Protein AF-A0A6M0A3I6-F1 (afdb_monomer_lite)

Radius of gyration: 18.49 Å; chains: 1; bounding box: 38×23×46 Å

pLDDT: mean 92.87, std 5.61, range [57.78, 98.12]

Foldseek 3Di:
DDPVVVCVVVVVVVVCVDPVNVVVVVVVVVVVLLVVLLVCLVVVVVVPDDLVRSCVVSVHDSVSSVVSVVVVD

Sequence (73 aa):
MSRQELETMFGIDDLKKTRFAQELIAESKTEGKLEGKLEVIPSLLRKGFSVEEIAEILELEIEQVRQAIANLN

Secondary structure (DSSP, 8-state):
--HHHHHHHTTHHHHTTSHHHHHHHHHHHHHHHHHHHHHHHHHHHHTT--HHHHHHHHT--HHHHHHHHHTT-

Structure (mmCIF, N/CA/C/O backbone):
data_AF-A0A6M0A3I6-F1
#
_entry.id   AF-A0A6M0A3I6-F1
#
loop_
_atom_site.group_PDB
_atom_site.id
_atom_site.type_symbol
_atom_site.label_atom_id
_atom_site.label_alt_id
_atom_site.label_comp_id
_atom_site.label_asym_id
_atom_site.label_entity_id
_atom_site.label_seq_id
_atom_site.pdbx_PDB_ins_code
_atom_site.Cartn_x
_atom_site.Cartn_y
_atom_site.Cartn_z
_atom_site.occupancy
_atom_site.B_iso_or_equiv
_atom_site.auth_seq_id
_atom_site.auth_comp_id
_atom_site.auth_asym_id
_atom_site.auth_atom_id
_atom_site.pdbx_PDB_model_num
ATOM 1 N N . MET A 1 1 ? 5.405 13.889 -33.168 1.00 77.25 1 MET A N 1
ATOM 2 C CA . MET A 1 1 ? 6.168 12.778 -32.575 1.00 77.25 1 MET A CA 1
ATOM 3 C C . MET A 1 1 ? 5.264 12.032 -31.617 1.00 77.25 1 MET A C 1
ATOM 5 O O . MET A 1 1 ? 4.640 12.673 -30.778 1.00 77.25 1 MET A O 1
ATOM 9 N N . SER A 1 2 ? 5.133 10.721 -31.781 1.00 92.00 2 SER A N 1
ATOM 10 C CA . SER A 1 2 ? 4.320 9.856 -30.927 1.00 92.00 2 SER A CA 1
ATOM 11 C C . SER A 1 2 ? 5.132 9.313 -29.747 1.00 92.00 2 SER A C 1
ATOM 13 O O . SER A 1 2 ? 6.361 9.270 -29.785 1.00 92.00 2 SER A O 1
ATOM 15 N N . ARG A 1 3 ? 4.446 8.850 -28.695 1.00 89.62 3 ARG A N 1
ATOM 16 C CA . ARG A 1 3 ? 5.089 8.149 -27.571 1.00 89.62 3 ARG A CA 1
ATOM 17 C C . ARG A 1 3 ? 5.925 6.955 -28.048 1.00 89.62 3 ARG A C 1
ATOM 19 O O . ARG A 1 3 ? 7.032 6.777 -27.561 1.00 89.62 3 ARG A O 1
ATOM 26 N N . GLN A 1 4 ? 5.421 6.185 -29.013 1.00 89.69 4 GLN A N 1
ATOM 27 C CA . GLN A 1 4 ? 6.126 5.026 -29.575 1.00 89.69 4 GLN A CA 1
ATOM 28 C C . GLN A 1 4 ? 7.393 5.425 -30.346 1.00 89.69 4 GLN A C 1
ATOM 30 O O . GLN A 1 4 ? 8.419 4.755 -30.234 1.00 89.69 4 GLN A O 1
ATOM 35 N N . GLU A 1 5 ? 7.349 6.535 -31.093 1.00 90.81 5 GLU A N 1
ATOM 36 C CA . GLU A 1 5 ? 8.532 7.080 -31.773 1.00 90.81 5 GLU A CA 1
ATOM 37 C C . GLU A 1 5 ? 9.601 7.499 -30.756 1.00 90.81 5 GLU A C 1
ATOM 39 O O . GLU A 1 5 ? 10.769 7.159 -30.923 1.00 90.81 5 GLU A O 1
ATOM 44 N N . LEU A 1 6 ? 9.207 8.159 -29.662 1.00 90.44 6 LEU A N 1
ATOM 45 C CA . LEU A 1 6 ? 10.129 8.527 -28.583 1.00 90.44 6 LEU A CA 1
ATOM 46 C C . LEU A 1 6 ? 10.688 7.294 -27.857 1.00 90.44 6 LEU A C 1
ATOM 48 O O . LEU A 1 6 ? 11.886 7.231 -27.600 1.00 90.44 6 LEU A O 1
ATOM 52 N N . GLU A 1 7 ? 9.854 6.292 -27.562 1.00 88.56 7 GLU A N 1
ATOM 53 C CA . GLU A 1 7 ? 10.288 5.047 -26.912 1.00 88.56 7 GLU A CA 1
ATOM 54 C C . GLU A 1 7 ? 11.341 4.303 -27.741 1.00 88.56 7 GLU A C 1
ATOM 56 O O . GLU A 1 7 ? 12.328 3.809 -27.190 1.00 88.56 7 GLU A O 1
ATOM 61 N N . THR A 1 8 ? 11.166 4.302 -29.064 1.00 90.50 8 THR A N 1
ATOM 62 C CA . THR A 1 8 ? 12.126 3.725 -30.011 1.00 90.50 8 THR A CA 1
ATOM 63 C C . THR A 1 8 ? 13.420 4.543 -30.057 1.00 90.50 8 THR A C 1
ATOM 65 O O . THR A 1 8 ? 14.504 3.974 -29.967 1.00 90.50 8 THR A O 1
ATOM 68 N N . MET A 1 9 ? 13.332 5.877 -30.147 1.00 91.38 9 MET A N 1
ATOM 69 C CA . MET A 1 9 ? 14.511 6.756 -30.214 1.00 91.38 9 MET A CA 1
ATOM 70 C C . MET A 1 9 ? 15.374 6.708 -28.948 1.00 91.38 9 MET A C 1
ATOM 72 O O . MET A 1 9 ? 16.593 6.825 -29.041 1.00 91.38 9 MET A O 1
ATOM 76 N N . PHE A 1 10 ? 14.761 6.526 -27.778 1.00 89.62 10 PHE A N 1
ATOM 77 C CA . PHE A 1 10 ? 15.470 6.469 -26.498 1.00 89.62 10 PHE A CA 1
ATOM 78 C C . PHE A 1 10 ? 15.792 5.044 -26.025 1.00 89.62 10 PHE A C 1
ATOM 80 O O . PHE A 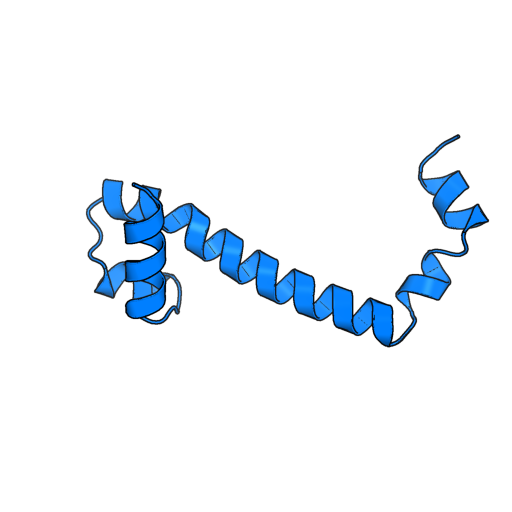1 10 ? 16.278 4.883 -24.907 1.00 89.62 10 PHE A O 1
ATOM 87 N N . GLY A 1 11 ? 15.528 4.008 -26.834 1.00 91.81 11 GLY A N 1
ATOM 88 C CA . GLY A 1 11 ? 15.820 2.616 -26.465 1.00 91.81 11 GLY A CA 1
ATOM 89 C C . GLY A 1 11 ? 15.137 2.186 -25.161 1.00 91.81 11 GLY A C 1
ATOM 90 O O . GLY A 1 11 ? 15.716 1.451 -24.360 1.00 91.81 11 GLY A O 1
ATOM 91 N N . ILE A 1 12 ? 13.917 2.675 -24.911 1.00 89.62 12 ILE A N 1
ATOM 92 C CA . ILE A 1 12 ? 13.227 2.521 -23.619 1.00 89.62 12 ILE A CA 1
ATOM 93 C C . ILE A 1 12 ? 12.993 1.045 -23.267 1.00 89.62 12 ILE A C 1
ATOM 95 O O . ILE A 1 12 ? 13.008 0.683 -22.089 1.00 89.62 12 ILE A O 1
ATOM 99 N N . ASP A 1 13 ? 12.824 0.177 -24.264 1.00 88.44 13 ASP A N 1
ATOM 100 C CA . ASP A 1 13 ? 12.680 -1.264 -24.046 1.00 88.44 13 ASP A CA 1
ATOM 101 C C . ASP A 1 13 ? 13.945 -1.915 -23.481 1.00 88.44 13 ASP A C 1
ATOM 103 O O . ASP A 1 13 ? 13.843 -2.850 -22.687 1.00 88.44 13 ASP A O 1
ATOM 107 N N . ASP A 1 14 ? 15.129 -1.411 -23.824 1.00 91.19 14 ASP A N 1
ATOM 108 C CA . ASP A 1 14 ? 16.382 -1.896 -23.248 1.00 91.19 14 ASP A CA 1
ATOM 109 C C . ASP A 1 14 ? 16.628 -1.290 -21.867 1.00 91.19 14 ASP A C 1
ATOM 111 O O . ASP A 1 14 ? 17.049 -2.000 -20.952 1.00 91.19 14 ASP A O 1
ATOM 115 N N . LEU A 1 15 ? 16.250 -0.023 -21.662 1.00 90.75 15 LEU A N 1
ATOM 116 C CA . LEU A 1 15 ? 16.301 0.609 -20.343 1.00 90.75 15 LEU A CA 1
ATOM 117 C C . LEU A 1 15 ? 15.429 -0.139 -19.323 1.00 90.75 15 LEU A C 1
ATOM 119 O O . LEU A 1 15 ? 15.895 -0.426 -18.223 1.00 90.75 15 LEU A O 1
ATOM 123 N N . LYS A 1 16 ? 14.202 -0.531 -19.695 1.00 88.12 16 LYS A N 1
ATOM 124 C CA . LYS A 1 16 ? 13.288 -1.315 -18.838 1.00 88.12 16 LYS A CA 1
ATOM 125 C C . LYS A 1 16 ? 13.847 -2.685 -18.437 1.00 88.12 16 LYS A C 1
ATOM 127 O O . LYS A 1 16 ? 13.438 -3.227 -17.412 1.00 88.12 16 LYS A O 1
ATOM 132 N N . LYS A 1 17 ? 14.758 -3.261 -19.229 1.00 91.12 17 LYS A N 1
ATOM 133 C CA . LYS A 1 17 ? 15.423 -4.539 -18.916 1.00 91.12 17 LYS A CA 1
ATOM 134 C C . LYS A 1 17 ? 16.594 -4.374 -17.952 1.00 91.12 17 LYS A C 1
ATOM 136 O O . LYS A 1 17 ? 17.072 -5.377 -17.425 1.00 91.12 17 LYS A O 1
ATOM 141 N N . THR A 1 18 ? 17.079 -3.152 -17.729 1.00 95.31 18 THR A N 1
ATOM 142 C CA . THR A 1 18 ? 18.150 -2.921 -16.756 1.00 95.31 18 THR A CA 1
ATOM 143 C C . THR A 1 18 ? 17.678 -3.303 -15.359 1.00 95.31 18 THR A C 1
ATOM 145 O O . THR A 1 18 ? 16.515 -3.115 -15.002 1.00 95.31 18 THR A O 1
ATOM 148 N N . ARG A 1 19 ? 18.602 -3.819 -14.547 1.00 92.56 19 ARG A N 1
ATOM 149 C CA . ARG A 1 19 ? 18.318 -4.187 -13.157 1.00 92.56 19 ARG A CA 1
ATOM 150 C C . ARG A 1 19 ? 17.726 -3.014 -12.369 1.00 92.56 19 ARG A C 1
ATOM 152 O O . ARG A 1 19 ? 16.722 -3.188 -11.695 1.00 92.56 19 ARG A O 1
ATOM 159 N N . PHE A 1 20 ? 18.293 -1.822 -12.550 1.00 93.12 20 PHE A N 1
ATOM 160 C CA . PHE A 1 20 ? 17.806 -0.595 -11.926 1.00 93.12 20 PHE A CA 1
ATOM 161 C C . PHE A 1 20 ? 16.346 -0.287 -12.294 1.00 93.12 20 PHE A C 1
ATOM 163 O O . PHE A 1 20 ? 15.530 -0.024 -11.419 1.00 93.12 20 PHE A O 1
ATOM 170 N N . ALA A 1 21 ? 15.974 -0.375 -13.576 1.00 92.06 21 ALA A N 1
ATOM 171 C CA . ALA A 1 21 ? 14.589 -0.135 -13.981 1.00 92.06 21 ALA A CA 1
ATOM 172 C C . ALA A 1 21 ? 13.622 -1.202 -13.441 1.00 92.06 21 ALA A C 1
ATOM 174 O O . ALA A 1 21 ? 12.488 -0.881 -13.098 1.00 92.06 21 ALA A O 1
ATOM 175 N N . GLN A 1 22 ? 14.050 -2.462 -13.350 1.00 91.31 22 GLN A N 1
ATOM 176 C CA . GLN A 1 22 ? 13.235 -3.530 -12.765 1.00 91.31 22 GLN A CA 1
ATOM 177 C C . GLN A 1 22 ? 13.010 -3.323 -11.265 1.00 91.31 22 GLN A C 1
ATOM 179 O O . GLN A 1 22 ? 11.887 -3.516 -10.800 1.00 91.31 22 GLN A O 1
ATOM 184 N N . GLU A 1 23 ? 14.048 -2.905 -10.538 1.00 92.44 23 GLU A N 1
ATOM 185 C CA . GLU A 1 23 ? 13.972 -2.536 -9.120 1.00 92.44 23 GLU A CA 1
ATOM 186 C C . GLU A 1 23 ? 12.988 -1.370 -8.931 1.00 92.44 23 GLU A C 1
ATOM 188 O O . GLU A 1 23 ? 12.004 -1.528 -8.211 1.00 92.44 23 GLU A O 1
ATOM 193 N N . LEU A 1 24 ? 13.117 -0.287 -9.708 1.00 92.88 24 LEU A N 1
ATOM 194 C CA . LEU A 1 24 ? 12.170 0.838 -9.682 1.00 92.88 24 LEU A CA 1
ATOM 195 C C . LEU A 1 24 ? 10.721 0.435 -10.013 1.00 92.88 24 LEU A C 1
ATOM 197 O O . LEU A 1 24 ? 9.767 0.923 -9.407 1.00 92.88 24 LEU A O 1
ATOM 201 N N . ILE A 1 25 ? 10.513 -0.459 -10.985 1.00 91.06 25 ILE A N 1
ATOM 202 C CA . ILE A 1 25 ? 9.171 -0.958 -11.326 1.00 91.06 25 ILE A CA 1
ATOM 203 C C . ILE A 1 25 ? 8.600 -1.818 -10.187 1.00 91.06 25 ILE A C 1
ATOM 205 O O . ILE A 1 25 ? 7.392 -1.811 -9.952 1.00 91.06 25 ILE A O 1
AT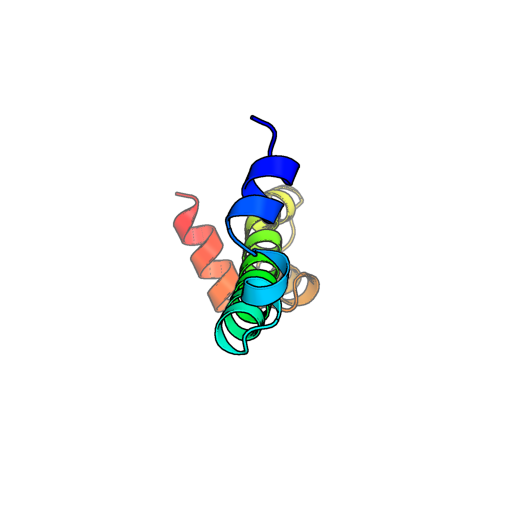OM 209 N N . ALA A 1 26 ? 9.434 -2.592 -9.496 1.00 90.12 26 ALA A N 1
ATOM 210 C CA . ALA A 1 26 ? 9.002 -3.405 -8.365 1.00 90.12 26 ALA A CA 1
ATOM 211 C C . ALA A 1 26 ? 8.655 -2.540 -7.142 1.00 90.12 26 ALA A C 1
ATOM 213 O O . ALA A 1 26 ? 7.615 -2.764 -6.514 1.00 90.12 26 ALA A O 1
ATOM 214 N N . GLU A 1 27 ? 9.479 -1.533 -6.852 1.00 89.44 27 GLU A N 1
ATOM 215 C CA . GLU A 1 27 ? 9.245 -0.536 -5.803 1.00 89.44 27 GLU A CA 1
ATOM 216 C C . GLU A 1 27 ? 7.944 0.227 -6.070 1.00 89.44 27 GLU A C 1
ATOM 218 O O . GLU A 1 27 ? 7.017 0.141 -5.268 1.00 89.44 27 GLU A O 1
ATOM 223 N N . SER A 1 28 ? 7.793 0.822 -7.258 1.00 89.19 28 SER A N 1
ATOM 224 C CA . SER A 1 28 ? 6.576 1.568 -7.628 1.00 89.19 28 SER A CA 1
ATOM 225 C C . SER A 1 28 ? 5.301 0.719 -7.620 1.00 89.19 28 SER A C 1
ATOM 227 O O . SER A 1 28 ? 4.230 1.206 -7.265 1.00 89.19 28 SER A O 1
ATOM 229 N N . LYS A 1 29 ? 5.371 -0.576 -7.960 1.00 91.44 29 LYS A N 1
ATOM 230 C CA . LYS A 1 29 ? 4.221 -1.489 -7.804 1.00 91.44 29 LYS A CA 1
ATOM 231 C C . LYS A 1 29 ? 3.844 -1.709 -6.343 1.00 91.44 29 LYS A C 1
ATOM 233 O O . LYS A 1 29 ? 2.668 -1.916 -6.049 1.00 91.44 29 LYS A O 1
ATOM 238 N N . THR A 1 30 ? 4.829 -1.744 -5.454 1.00 90.25 30 THR A N 1
ATOM 239 C CA . THR A 1 30 ? 4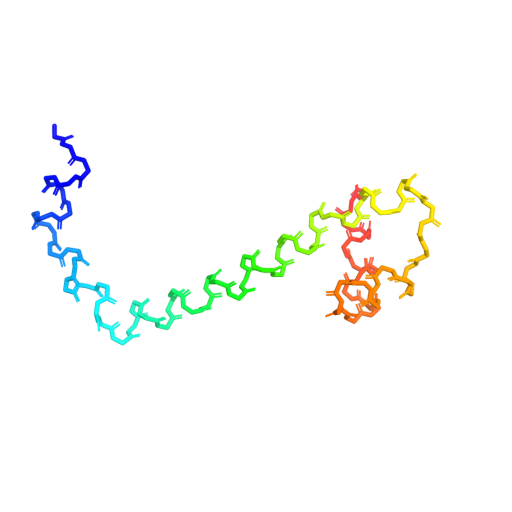.610 -1.934 -4.018 1.00 90.25 30 THR A CA 1
ATOM 240 C C . THR A 1 30 ? 4.032 -0.665 -3.403 1.00 90.25 30 THR A C 1
ATOM 242 O O . THR A 1 30 ? 3.013 -0.738 -2.719 1.00 90.25 30 THR A O 1
ATOM 245 N N . GLU A 1 31 ? 4.608 0.491 -3.736 1.00 90.88 31 GLU A N 1
ATOM 246 C CA . GLU A 1 31 ? 4.104 1.809 -3.340 1.00 90.88 31 GLU A CA 1
ATOM 247 C C . GLU A 1 31 ? 2.676 2.029 -3.842 1.00 90.88 31 GLU A C 1
ATOM 249 O O . GLU A 1 31 ? 1.788 2.285 -3.038 1.00 90.88 31 GLU A O 1
ATOM 254 N N . GLY A 1 32 ? 2.399 1.787 -5.128 1.00 92.75 32 GLY A N 1
ATOM 255 C CA . GLY A 1 32 ? 1.058 1.972 -5.691 1.00 92.75 32 GLY A CA 1
ATOM 256 C C . GLY A 1 32 ? -0.008 1.052 -5.081 1.00 92.75 32 GLY A C 1
ATOM 257 O O . GLY A 1 32 ? -1.169 1.438 -4.950 1.00 92.75 32 GLY A O 1
ATOM 258 N N . LYS A 1 33 ? 0.365 -0.164 -4.653 1.00 94.31 33 LYS A N 1
ATOM 259 C CA . LYS A 1 33 ? -0.545 -1.034 -3.886 1.00 94.31 33 LYS A CA 1
ATOM 260 C C . LYS A 1 33 ? -0.852 -0.455 -2.509 1.00 94.31 33 LYS A C 1
ATOM 262 O O . LYS A 1 33 ? -1.998 -0.540 -2.072 1.00 94.31 33 LYS A O 1
ATOM 267 N N . LEU A 1 34 ? 0.154 0.086 -1.822 1.00 93.75 34 LEU A N 1
ATOM 268 C CA . LEU A 1 34 ? -0.032 0.720 -0.521 1.00 93.75 34 LEU A CA 1
ATOM 269 C C . LEU A 1 34 ? -0.883 1.986 -0.659 1.00 93.75 34 LEU A C 1
ATOM 271 O O . LEU A 1 34 ? -1.884 2.104 0.038 1.00 93.75 34 LEU A O 1
ATOM 275 N N . GLU A 1 35 ? -0.555 2.873 -1.598 1.00 94.19 35 GLU A N 1
ATOM 276 C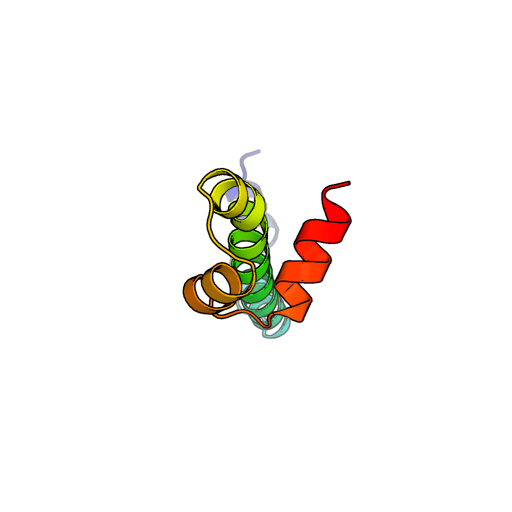 CA . GLU A 1 35 ? -1.319 4.094 -1.880 1.00 94.19 35 GLU A CA 1
ATOM 277 C C . GLU A 1 35 ? -2.791 3.787 -2.172 1.00 94.19 35 GLU A C 1
ATOM 279 O O . GLU A 1 35 ? -3.671 4.372 -1.544 1.00 94.19 35 GLU A O 1
ATOM 284 N N . GLY A 1 36 ? -3.072 2.798 -3.028 1.00 94.94 36 GLY A N 1
ATOM 285 C CA . GLY A 1 36 ? -4.446 2.388 -3.325 1.00 94.94 36 GLY A CA 1
ATOM 286 C C . GLY A 1 36 ? -5.207 1.849 -2.106 1.00 94.94 36 GLY A C 1
ATOM 287 O O . GLY A 1 36 ? -6.403 2.106 -1.966 1.00 94.94 36 GLY A O 1
ATOM 288 N N . LYS A 1 37 ? -4.531 1.138 -1.189 1.00 96.19 37 LYS A N 1
ATOM 289 C CA . LYS A 1 37 ? -5.127 0.725 0.095 1.00 96.19 37 LYS A CA 1
ATOM 290 C C . LYS A 1 37 ? -5.426 1.942 0.978 1.00 96.19 37 LYS A C 1
ATOM 292 O O . LYS A 1 37 ? -6.501 2.012 1.565 1.00 96.19 37 LYS A O 1
ATOM 297 N N . LEU A 1 38 ? -4.517 2.914 1.057 1.00 95.44 38 LEU A N 1
ATOM 298 C CA . LEU A 1 38 ? -4.715 4.117 1.871 1.00 95.44 38 LEU A CA 1
ATOM 299 C C . LEU A 1 38 ? -5.845 5.010 1.328 1.00 95.44 38 LEU A C 1
ATOM 301 O O . LEU A 1 38 ? -6.638 5.537 2.107 1.00 95.44 38 LEU A O 1
ATOM 305 N N . GLU A 1 39 ? -5.978 5.128 0.005 1.00 95.38 39 GLU A N 1
ATOM 306 C CA . GLU A 1 39 ? -6.987 5.971 -0.653 1.00 95.38 39 GLU A CA 1
ATOM 307 C C . GLU A 1 39 ? -8.434 5.522 -0.371 1.00 95.38 39 GLU A C 1
ATOM 309 O O . GLU A 1 39 ? -9.358 6.340 -0.352 1.00 95.38 39 GLU A O 1
ATOM 314 N N . VAL A 1 40 ? -8.659 4.232 -0.096 1.00 96.50 40 VAL A N 1
ATOM 315 C CA . VAL A 1 40 ? -10.005 3.707 0.195 1.00 96.50 40 VAL A CA 1
ATOM 316 C C . VAL A 1 40 ? -10.420 3.842 1.665 1.00 96.50 40 VAL A C 1
ATOM 318 O O . VAL A 1 40 ? -11.620 3.765 1.958 1.00 96.50 40 VAL A O 1
ATOM 321 N N . ILE A 1 41 ? -9.482 4.120 2.580 1.00 96.44 41 ILE A N 1
ATOM 322 C CA . ILE A 1 41 ? -9.735 4.270 4.028 1.00 96.44 41 ILE A CA 1
ATOM 323 C C . ILE A 1 41 ? -10.869 5.269 4.339 1.00 96.44 41 ILE A C 1
ATOM 325 O O . ILE A 1 41 ? -11.790 4.897 5.073 1.00 96.44 41 ILE A O 1
ATOM 329 N N . PRO A 1 42 ? -10.921 6.490 3.761 1.00 95.50 42 PRO A N 1
ATOM 330 C CA . PRO A 1 42 ? -11.996 7.448 4.043 1.00 95.50 42 PRO A CA 1
ATOM 331 C C . PRO A 1 42 ? -13.384 6.917 3.668 1.00 95.50 42 PRO A C 1
ATOM 333 O O . PRO A 1 42 ? -14.387 7.201 4.323 1.00 95.50 42 PRO A O 1
ATOM 336 N N . SER A 1 43 ? -13.468 6.137 2.589 1.00 96.88 43 SER A N 1
ATOM 337 C CA . SER A 1 43 ? -14.729 5.552 2.134 1.00 96.88 43 SER A CA 1
ATOM 338 C C . SER A 1 43 ? -15.198 4.417 3.040 1.00 96.88 43 SER A C 1
ATOM 340 O O . SER A 1 43 ? -16.404 4.293 3.255 1.00 96.88 43 SER A O 1
ATOM 342 N N . LEU A 1 44 ? -14.276 3.632 3.602 1.00 96.94 44 LEU A N 1
ATOM 343 C CA . LEU A 1 44 ? -14.591 2.595 4.587 1.00 96.94 44 LEU A CA 1
ATOM 344 C C . LEU A 1 44 ? -15.054 3.210 5.915 1.00 96.94 44 LEU A C 1
ATOM 346 O O . LEU A 1 44 ? -16.098 2.822 6.436 1.00 96.94 44 LEU A O 1
ATOM 350 N N . LEU A 1 45 ? -14.387 4.259 6.397 1.00 95.31 45 LEU A N 1
ATOM 351 C CA . LEU A 1 45 ? -14.823 4.977 7.603 1.00 95.31 45 LEU A CA 1
ATOM 352 C C . LEU A 1 45 ? -16.228 5.557 7.456 1.00 95.31 45 LEU A C 1
ATOM 354 O O . LEU A 1 45 ? -17.068 5.384 8.335 1.00 95.31 45 LEU A O 1
ATOM 358 N N . ARG A 1 46 ? -16.532 6.182 6.310 1.00 95.88 46 ARG A N 1
ATOM 359 C CA . ARG A 1 46 ? -17.887 6.689 6.019 1.00 95.88 46 ARG A CA 1
ATOM 360 C C . ARG A 1 46 ? -18.950 5.591 5.991 1.00 95.88 46 ARG A C 1
ATOM 362 O O . ARG A 1 46 ? -20.122 5.886 6.205 1.00 95.88 46 ARG A O 1
ATOM 369 N N . LYS A 1 47 ? -18.564 4.346 5.706 1.00 97.38 47 LYS A N 1
ATOM 370 C CA . LYS A 1 47 ? -19.454 3.177 5.747 1.00 97.38 47 LYS A CA 1
ATOM 371 C C . LYS A 1 47 ? -19.605 2.580 7.151 1.00 97.38 47 LYS A C 1
ATOM 373 O O . LYS A 1 47 ? -20.419 1.678 7.309 1.00 97.38 47 LYS A O 1
ATOM 378 N N . GLY A 1 48 ? -18.889 3.106 8.146 1.00 96.56 48 GLY A N 1
ATOM 379 C CA . GLY A 1 48 ? -19.012 2.720 9.551 1.00 96.56 48 GLY A CA 1
ATOM 380 C C . GLY A 1 48 ? -18.053 1.621 10.005 1.00 96.56 48 GLY A C 1
ATOM 381 O O . GLY A 1 48 ? -18.228 1.124 11.111 1.00 96.56 48 GLY A O 1
ATOM 382 N N . PHE A 1 49 ? -17.062 1.246 9.188 1.00 98.12 49 PHE A N 1
ATOM 383 C CA . PHE A 1 49 ? -16.021 0.307 9.613 1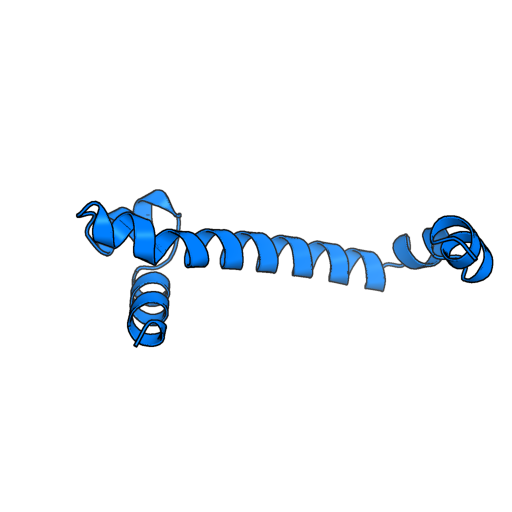.00 98.12 49 PHE A CA 1
ATOM 384 C C . PHE A 1 49 ? -15.108 0.946 10.669 1.00 98.12 49 PHE A C 1
ATOM 386 O O . PHE A 1 49 ? -14.746 2.122 10.563 1.00 98.12 49 PHE A O 1
ATOM 393 N N . SER A 1 50 ? -14.729 0.159 11.673 1.00 97.75 50 SER A N 1
ATOM 394 C CA . SER A 1 50 ? -13.744 0.525 12.694 1.00 97.75 50 SER A CA 1
ATOM 395 C C . SER A 1 50 ? -12.316 0.534 12.137 1.00 97.75 50 SER A C 1
ATOM 397 O O . SER A 1 50 ? -12.036 -0.010 11.069 1.00 97.75 50 SER A O 1
ATOM 399 N N . VAL A 1 51 ? -11.386 1.157 12.866 1.00 97.06 51 VAL A N 1
ATOM 400 C CA . VAL A 1 51 ? -9.969 1.224 12.468 1.00 97.06 51 VAL A CA 1
ATOM 401 C C . VAL A 1 51 ? -9.362 -0.179 12.395 1.00 97.06 51 VAL A C 1
ATOM 403 O O . VAL A 1 51 ? -8.602 -0.474 11.476 1.00 97.06 51 VAL A O 1
ATOM 406 N N . GLU A 1 52 ? -9.727 -1.042 13.336 1.00 97.81 52 GLU A N 1
ATOM 407 C CA . GLU A 1 52 ? -9.279 -2.425 13.437 1.00 97.81 52 GLU A CA 1
ATOM 408 C C . GLU A 1 52 ? -9.800 -3.274 12.265 1.00 97.81 52 GLU A C 1
ATOM 410 O O . GLU A 1 52 ? -9.019 -3.981 11.633 1.00 97.81 52 GLU A O 1
AT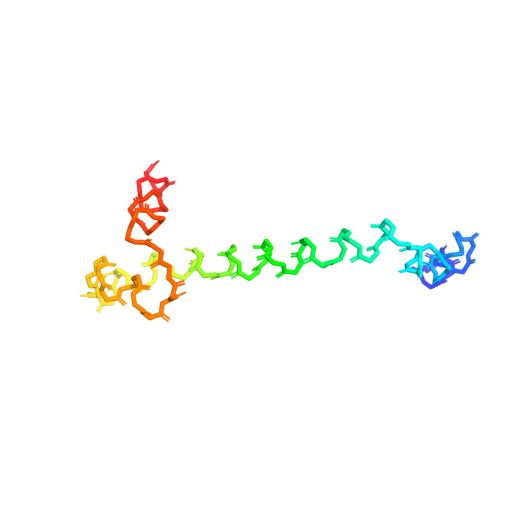OM 415 N N . GLU A 1 53 ? -11.082 -3.143 11.903 1.00 97.94 53 GLU A N 1
ATOM 416 C CA . GLU A 1 53 ? -11.656 -3.831 10.734 1.00 97.94 53 GLU A CA 1
ATOM 417 C C . GLU A 1 53 ? -11.029 -3.347 9.422 1.00 97.94 53 GLU A C 1
ATOM 419 O O . GLU A 1 53 ? -10.776 -4.140 8.520 1.00 97.94 53 GLU A O 1
ATOM 424 N N . ILE A 1 54 ? -10.753 -2.045 9.294 1.00 97.94 54 ILE A N 1
ATOM 425 C CA . ILE A 1 54 ? -10.088 -1.491 8.107 1.00 97.94 54 ILE A CA 1
ATOM 426 C C . ILE A 1 54 ? -8.659 -2.027 7.988 1.00 97.94 54 ILE A C 1
ATOM 428 O O . ILE A 1 54 ? -8.236 -2.379 6.886 1.00 97.94 54 ILE A O 1
ATOM 432 N N . ALA A 1 55 ? -7.926 -2.100 9.101 1.00 97.88 55 ALA A N 1
ATOM 433 C CA . ALA A 1 55 ? -6.587 -2.678 9.145 1.00 97.88 55 ALA A CA 1
ATOM 434 C C . ALA A 1 55 ? -6.603 -4.150 8.704 1.00 97.88 55 ALA A C 1
ATOM 436 O O . ALA A 1 55 ? -5.790 -4.547 7.873 1.00 97.88 55 ALA A O 1
ATOM 437 N N . GLU A 1 56 ? -7.580 -4.929 9.171 1.00 97.94 56 GLU A N 1
ATOM 438 C CA . GLU A 1 56 ? -7.771 -6.319 8.753 1.00 97.94 56 GLU A CA 1
ATOM 439 C C . GLU A 1 56 ? -8.117 -6.437 7.257 1.00 97.94 56 GLU A C 1
ATOM 441 O O . GLU A 1 56 ? -7.426 -7.139 6.521 1.00 97.94 56 GLU A O 1
ATOM 446 N N . ILE A 1 57 ? -9.134 -5.709 6.777 1.00 97.00 57 ILE A N 1
ATOM 447 C CA . ILE A 1 57 ? -9.604 -5.752 5.377 1.00 97.00 57 ILE A CA 1
ATOM 448 C C . ILE A 1 57 ? -8.495 -5.368 4.397 1.00 97.00 57 ILE A C 1
ATOM 450 O O . ILE A 1 57 ? -8.385 -5.939 3.310 1.00 97.00 57 ILE A O 1
ATOM 454 N N . LEU A 1 58 ? -7.706 -4.355 4.752 1.00 96.75 58 LEU A N 1
ATOM 455 C CA . LEU A 1 58 ? -6.639 -3.848 3.903 1.00 96.75 58 LEU A CA 1
ATOM 456 C C . LEU A 1 58 ? -5.307 -4.550 4.157 1.00 96.75 58 LEU A C 1
ATOM 458 O O . LEU A 1 58 ? -4.346 -4.229 3.462 1.00 96.75 58 LEU A O 1
ATOM 462 N N . GLU A 1 59 ? -5.231 -5.500 5.093 1.00 97.06 59 GLU A N 1
ATOM 463 C CA . GLU A 1 59 ? -3.986 -6.146 5.524 1.00 97.06 59 GLU A CA 1
ATOM 464 C C . GLU A 1 59 ? -2.890 -5.101 5.813 1.00 97.06 59 GLU A C 1
ATOM 466 O O . GLU A 1 59 ? -1.803 -5.124 5.227 1.00 97.06 59 GLU A O 1
ATOM 471 N N . LEU A 1 60 ? -3.232 -4.110 6.635 1.00 96.56 60 LEU A N 1
ATOM 472 C CA . LEU A 1 60 ? -2.352 -3.032 7.076 1.00 96.56 60 LEU A CA 1
ATOM 473 C C . LEU A 1 60 ? -2.183 -3.089 8.591 1.00 96.56 60 LEU A C 1
ATOM 475 O O . LEU A 1 60 ? -3.035 -3.600 9.314 1.00 96.56 60 LEU A O 1
ATOM 479 N N . GLU A 1 61 ? -1.109 -2.487 9.084 1.00 97.19 61 GLU A N 1
ATOM 480 C CA . GLU A 1 61 ? -0.966 -2.238 10.513 1.00 97.19 61 GLU A CA 1
ATOM 481 C C . GLU A 1 61 ? -1.978 -1.182 10.971 1.00 97.19 61 GLU A C 1
ATOM 483 O O . GLU A 1 61 ? -2.227 -0.186 10.282 1.00 97.19 61 GLU A O 1
ATOM 488 N N . ILE A 1 62 ? -2.510 -1.345 12.184 1.00 96.88 62 ILE A N 1
ATOM 489 C CA . ILE A 1 62 ? -3.464 -0.395 12.783 1.00 96.88 62 ILE A CA 1
ATOM 490 C C . ILE A 1 62 ? -2.891 1.030 12.784 1.00 96.88 62 ILE A C 1
ATOM 492 O O . ILE A 1 62 ? -3.600 1.989 12.475 1.00 96.88 62 ILE A O 1
ATOM 496 N N . GLU A 1 63 ? -1.597 1.180 13.073 1.00 96.38 63 GLU A N 1
ATOM 497 C CA . GLU A 1 63 ? -0.927 2.482 13.061 1.00 96.38 63 GLU A CA 1
ATOM 498 C C . GLU A 1 63 ? -0.903 3.123 11.669 1.00 96.38 63 GLU A C 1
ATOM 500 O O . GLU A 1 63 ? -1.090 4.333 11.558 1.00 96.38 63 GLU A O 1
ATOM 505 N N . GLN A 1 64 ? -0.755 2.344 10.592 1.00 95.19 64 GLN A N 1
ATOM 506 C CA . GLN A 1 64 ? -0.806 2.882 9.226 1.00 95.19 64 GLN A CA 1
ATOM 507 C C . GLN A 1 64 ? -2.190 3.453 8.915 1.00 95.19 64 GLN A C 1
ATOM 509 O O . GLN A 1 64 ? -2.299 4.541 8.349 1.00 95.19 64 GLN A O 1
ATOM 514 N N . VAL A 1 65 ? -3.248 2.759 9.342 1.00 96.38 65 VAL A N 1
ATOM 515 C CA . VAL A 1 65 ? -4.627 3.240 9.193 1.00 96.38 65 VAL A CA 1
ATOM 516 C C . VAL A 1 65 ? -4.845 4.508 10.022 1.00 96.38 65 VAL A C 1
ATOM 518 O O . VAL A 1 65 ? -5.374 5.489 9.507 1.00 96.38 65 VAL A O 1
ATOM 521 N N . ARG A 1 66 ? -4.378 4.546 11.276 1.00 95.88 66 ARG A N 1
ATOM 522 C CA . ARG A 1 66 ? -4.476 5.737 12.143 1.00 95.88 66 ARG A CA 1
ATOM 523 C C . ARG A 1 66 ? -3.770 6.952 11.549 1.00 95.88 66 ARG A C 1
ATOM 525 O O . ARG A 1 66 ? -4.347 8.036 11.542 1.00 95.88 66 ARG A O 1
ATOM 532 N N . GLN A 1 67 ? -2.556 6.773 11.033 1.00 94.88 67 GLN A N 1
ATOM 533 C CA . GLN A 1 67 ? -1.798 7.843 10.381 1.00 94.88 67 GLN A CA 1
ATOM 534 C C . GLN A 1 67 ? -2.510 8.348 9.126 1.00 94.88 67 GLN A C 1
ATOM 536 O O . GLN A 1 67 ? -2.653 9.555 8.944 1.00 94.88 67 GLN A O 1
ATOM 541 N N . ALA A 1 68 ? -3.022 7.440 8.291 1.00 93.75 68 ALA A N 1
ATOM 542 C CA . ALA A 1 68 ? -3.785 7.818 7.107 1.00 93.75 68 ALA A CA 1
ATOM 543 C C . ALA A 1 68 ? -5.011 8.663 7.467 1.00 93.75 68 ALA A C 1
ATOM 545 O O . ALA A 1 68 ? -5.273 9.660 6.807 1.00 93.75 68 ALA A O 1
ATOM 546 N N . ILE A 1 69 ? -5.713 8.316 8.549 1.00 93.88 69 ILE A N 1
ATOM 547 C CA . ILE A 1 69 ? -6.855 9.085 9.056 1.00 93.88 69 ILE A CA 1
ATOM 548 C C . ILE A 1 69 ? -6.427 10.450 9.591 1.00 93.88 69 ILE A C 1
ATOM 550 O O . ILE A 1 69 ? -7.083 11.448 9.307 1.00 93.88 69 ILE A O 1
ATOM 554 N N . ALA A 1 70 ? -5.336 10.506 10.356 1.00 93.31 70 ALA A N 1
ATOM 555 C CA . ALA A 1 70 ? -4.818 11.754 10.907 1.00 93.31 70 ALA A CA 1
ATOM 556 C C . ALA A 1 70 ? -4.453 12.762 9.803 1.00 93.31 70 ALA A C 1
ATOM 558 O O . ALA A 1 70 ? -4.705 13.953 9.971 1.00 93.31 70 ALA A O 1
ATOM 559 N N . ASN A 1 71 ? -3.945 12.267 8.671 1.00 89.88 71 ASN A N 1
ATOM 560 C CA . ASN A 1 71 ? -3.557 13.056 7.500 1.00 89.88 71 ASN A CA 1
ATOM 561 C C . ASN A 1 71 ? -4.737 13.497 6.606 1.00 89.88 71 ASN A C 1
ATOM 563 O O . ASN A 1 71 ? -4.510 14.208 5.630 1.00 89.88 71 ASN A O 1
ATOM 567 N N . LEU A 1 72 ? -5.980 13.082 6.894 1.00 81.12 72 LEU A N 1
ATOM 568 C CA . LEU A 1 72 ? -7.181 13.552 6.177 1.00 81.12 72 LEU A CA 1
ATOM 569 C C . LEU A 1 72 ? -7.685 14.920 6.662 1.00 81.12 72 LEU A C 1
ATOM 571 O O . LEU A 1 72 ? -8.624 15.451 6.065 1.00 81.12 72 LEU A O 1
ATOM 575 N N . ASN A 1 73 ? -7.112 15.445 7.751 1.00 57.78 73 ASN A N 1
ATOM 576 C CA . ASN A 1 73 ? -7.495 16.712 8.376 1.00 57.78 73 ASN A CA 1
ATOM 577 C C . ASN A 1 73 ? -6.662 17.890 7.870 1.00 57.78 73 ASN A C 1
ATOM 579 O O . ASN A 1 73 ? -5.426 17.735 7.765 1.00 57.78 73 ASN A O 1
#